Protein AF-A0AA38G0Z9-F1 (afdb_monomer_lite)

Structure (mmCIF, N/CA/C/O backbone):
data_AF-A0AA38G0Z9-F1
#
_entry.id   AF-A0AA38G0Z9-F1
#
loop_
_atom_site.group_PDB
_atom_site.id
_atom_site.type_symbol
_atom_site.label_atom_id
_atom_site.label_alt_id
_atom_site.label_comp_id
_atom_site.label_asym_id
_atom_site.label_entity_id
_atom_site.label_seq_id
_atom_site.pdbx_PDB_ins_code
_atom_site.Cartn_x
_atom_site.Cartn_y
_atom_site.Cartn_z
_atom_site.occupancy
_atom_site.B_iso_or_equiv
_atom_site.auth_seq_id
_atom_site.auth_comp_id
_atom_site.auth_asym_id
_atom_site.auth_atom_id
_atom_site.pdbx_PDB_model_num
ATOM 1 N N . PHE A 1 1 ? 28.485 -5.541 -14.973 1.00 70.31 1 PHE A N 1
ATOM 2 C CA . PHE A 1 1 ? 27.754 -6.821 -15.070 1.00 70.31 1 PHE A CA 1
ATOM 3 C C . PHE A 1 1 ? 27.571 -7.177 -16.540 1.00 70.31 1 PHE A C 1
ATOM 5 O O . PHE A 1 1 ? 27.022 -6.351 -17.254 1.00 70.31 1 PHE A O 1
ATOM 12 N N . PRO A 1 2 ? 28.045 -8.335 -17.029 1.00 86.44 2 PRO A N 1
ATOM 13 C CA . PRO A 1 2 ? 27.954 -8.682 -18.454 1.00 86.44 2 PRO A CA 1
ATOM 14 C C . PRO A 1 2 ? 26.542 -9.109 -18.903 1.00 86.44 2 PRO A C 1
ATOM 16 O O . PRO A 1 2 ? 26.267 -9.146 -20.098 1.00 86.44 2 PRO A O 1
ATOM 19 N N . LYS A 1 3 ? 25.641 -9.430 -17.964 1.00 90.25 3 LYS A N 1
ATOM 20 C CA . LYS A 1 3 ? 24.214 -9.703 -18.196 1.00 90.25 3 LYS A CA 1
ATOM 21 C C . LYS A 1 3 ? 23.391 -9.021 -17.102 1.00 90.25 3 LYS A C 1
ATOM 23 O O . LYS A 1 3 ? 23.821 -9.018 -15.949 1.00 90.25 3 LYS A O 1
ATOM 28 N N . LEU A 1 4 ? 22.236 -8.468 -17.467 1.00 94.50 4 LEU A N 1
ATOM 29 C CA . LEU A 1 4 ? 21.296 -7.808 -16.558 1.00 94.50 4 LEU A CA 1
ATOM 30 C C . LEU A 1 4 ? 19.900 -8.413 -16.746 1.00 94.50 4 LEU A C 1
ATOM 32 O O . LEU A 1 4 ? 19.449 -8.592 -17.876 1.00 94.50 4 LEU A O 1
ATOM 36 N N . CYS A 1 5 ? 19.234 -8.742 -15.643 1.00 94.94 5 CYS A N 1
ATOM 37 C CA . CYS A 1 5 ? 17.862 -9.243 -15.613 1.00 94.94 5 CYS A CA 1
ATOM 38 C C . CYS A 1 5 ? 17.164 -8.800 -14.318 1.00 94.94 5 CYS A C 1
ATOM 40 O O . CYS A 1 5 ? 17.825 -8.382 -13.367 1.00 94.94 5 CYS A O 1
ATOM 42 N N . GLY A 1 6 ? 15.831 -8.881 -14.287 1.00 95.56 6 GLY A N 1
ATOM 43 C CA . GLY A 1 6 ? 15.020 -8.523 -13.124 1.00 95.56 6 GLY A CA 1
ATOM 44 C C . GLY A 1 6 ? 13.605 -9.092 -13.213 1.00 95.56 6 GLY A C 1
ATOM 45 O O . GLY A 1 6 ? 13.160 -9.506 -14.283 1.00 95.56 6 GLY A O 1
ATOM 46 N N . MET A 1 7 ? 12.907 -9.117 -12.078 1.00 97.44 7 MET A N 1
ATOM 47 C CA . MET A 1 7 ? 11.523 -9.581 -11.953 1.00 97.44 7 MET A CA 1
ATOM 48 C C . MET A 1 7 ? 10.709 -8.582 -11.126 1.00 97.44 7 MET A C 1
ATOM 50 O O . MET A 1 7 ? 11.178 -8.098 -10.101 1.00 97.44 7 MET A O 1
ATOM 54 N N . THR A 1 8 ? 9.498 -8.259 -11.580 1.00 96.94 8 THR A N 1
ATOM 55 C CA . THR A 1 8 ? 8.548 -7.383 -10.876 1.00 96.94 8 THR A CA 1
ATOM 56 C C . THR A 1 8 ? 7.131 -7.593 -11.417 1.00 96.94 8 THR A C 1
ATOM 58 O O . THR A 1 8 ? 6.960 -8.086 -12.532 1.00 96.94 8 THR A O 1
ATOM 61 N N . GLY A 1 9 ? 6.114 -7.218 -10.638 1.00 96.31 9 GLY A N 1
ATOM 62 C CA . GLY A 1 9 ? 4.706 -7.316 -11.032 1.00 96.31 9 GLY A CA 1
ATOM 63 C C . GLY A 1 9 ? 4.190 -6.155 -11.891 1.00 96.31 9 GLY A C 1
ATOM 64 O O . GLY A 1 9 ? 3.114 -6.280 -12.466 1.00 96.31 9 GLY A O 1
ATOM 65 N N . THR A 1 10 ? 4.918 -5.034 -11.984 1.00 95.25 10 THR A N 1
ATOM 66 C CA . THR A 1 10 ? 4.363 -3.754 -12.480 1.00 95.25 10 THR A CA 1
ATOM 67 C C . THR A 1 10 ? 5.163 -3.072 -13.597 1.00 95.25 10 THR A C 1
ATOM 69 O O . THR A 1 10 ? 4.834 -1.960 -13.984 1.00 95.25 10 THR A O 1
ATOM 72 N N . ALA A 1 11 ? 6.175 -3.714 -14.190 1.00 95.19 11 ALA A N 1
ATOM 73 C CA . ALA A 1 11 ? 7.058 -3.056 -15.171 1.00 95.19 11 ALA A CA 1
ATOM 74 C C . ALA A 1 11 ? 6.429 -2.746 -16.544 1.00 95.19 11 ALA A C 1
ATOM 76 O O . ALA A 1 11 ? 7.071 -2.100 -17.369 1.00 95.19 11 ALA A O 1
ATOM 77 N N . ALA A 1 12 ? 5.221 -3.234 -16.841 1.00 94.56 12 ALA A N 1
ATOM 78 C CA . ALA A 1 12 ? 4.637 -3.112 -18.179 1.00 94.56 12 ALA A CA 1
ATOM 79 C C . ALA A 1 12 ? 4.458 -1.646 -18.621 1.00 94.56 12 ALA A C 1
ATOM 81 O O . ALA A 1 12 ? 4.721 -1.323 -19.783 1.00 94.56 12 ALA A O 1
ATOM 82 N N . THR A 1 13 ? 4.065 -0.764 -17.697 1.00 94.75 13 THR A N 1
ATOM 83 C CA . THR A 1 13 ? 3.881 0.672 -17.965 1.00 94.75 13 THR A CA 1
ATOM 84 C C . THR A 1 13 ? 5.205 1.370 -18.264 1.00 94.75 13 THR A C 1
ATOM 86 O O . THR A 1 13 ? 5.279 2.151 -19.207 1.00 94.75 13 THR A O 1
ATOM 89 N N . GLU A 1 14 ? 6.275 0.981 -17.566 1.00 95.44 14 GLU A N 1
ATOM 90 C CA . GLU A 1 14 ? 7.611 1.586 -17.686 1.00 95.44 14 GLU A CA 1
ATOM 91 C C . GLU A 1 14 ? 8.504 0.896 -18.731 1.00 95.44 14 GLU A C 1
ATOM 93 O O . GLU A 1 14 ? 9.717 1.099 -18.780 1.00 95.44 14 GLU A O 1
ATOM 98 N N . SER A 1 15 ? 7.926 0.0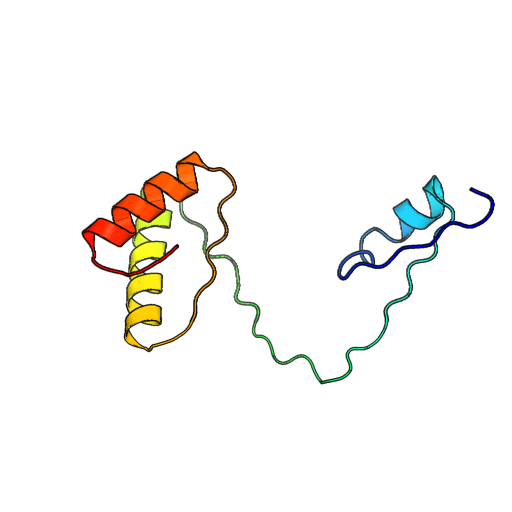57 -19.594 1.00 93.94 15 SER A N 1
ATOM 99 C CA . SER A 1 15 ? 8.678 -0.759 -20.560 1.00 93.94 15 SER A CA 1
ATOM 100 C C . SER A 1 15 ? 9.609 0.054 -21.468 1.00 93.94 15 SER A C 1
ATOM 102 O O . SER A 1 15 ? 10.745 -0.358 -21.707 1.00 93.94 15 SER A O 1
ATOM 104 N N . LYS A 1 16 ? 9.170 1.235 -21.922 1.00 95.94 16 LYS A N 1
ATOM 105 C CA . LYS A 1 16 ? 9.979 2.149 -22.748 1.00 95.94 16 LYS A CA 1
ATOM 106 C C . LYS A 1 16 ? 11.189 2.706 -21.995 1.00 95.94 16 LYS A C 1
ATOM 108 O O . LYS A 1 16 ? 12.258 2.889 -22.580 1.00 95.94 16 LYS A O 1
ATOM 113 N N . GLU A 1 17 ? 11.033 2.978 -20.705 1.00 97.00 17 GLU A N 1
ATOM 114 C CA . GLU A 1 17 ? 12.114 3.485 -19.864 1.00 97.00 17 GLU A CA 1
ATOM 115 C C . GLU A 1 17 ? 13.147 2.380 -19.604 1.00 97.00 17 GLU A C 1
ATOM 117 O O . GLU A 1 17 ? 14.340 2.574 -19.855 1.00 97.00 17 GLU A O 1
ATOM 122 N N . PHE A 1 18 ? 12.681 1.176 -19.247 1.00 96.31 18 PHE A N 1
ATOM 123 C CA . PHE A 1 18 ? 13.534 -0.005 -19.087 1.00 96.31 18 PHE A CA 1
ATOM 124 C C . PHE A 1 18 ? 14.358 -0.318 -20.342 1.00 96.31 18 PHE A C 1
ATOM 126 O O . PHE A 1 18 ? 15.554 -0.621 -20.249 1.00 96.31 18 PHE A O 1
ATOM 133 N N . GLU A 1 19 ? 13.753 -0.214 -21.523 1.00 95.31 19 GLU A N 1
ATOM 134 C CA . GLU A 1 19 ? 14.451 -0.458 -22.780 1.00 95.31 19 GLU A CA 1
ATOM 135 C C . GLU A 1 19 ? 15.427 0.673 -23.130 1.00 95.31 19 GLU A C 1
ATOM 137 O O . GLU A 1 19 ? 16.563 0.411 -23.529 1.00 95.31 19 GLU A O 1
ATOM 142 N N . SER A 1 20 ? 15.037 1.938 -22.966 1.00 95.81 20 SER A N 1
ATOM 143 C CA . SER A 1 20 ? 15.887 3.062 -23.373 1.00 95.81 20 SER A CA 1
ATOM 144 C C . SER A 1 20 ? 17.140 3.194 -22.501 1.00 95.81 20 SER A C 1
ATOM 146 O O . SER A 1 20 ? 18.238 3.306 -23.061 1.00 95.81 20 SER A O 1
ATOM 148 N N . ILE A 1 21 ? 16.997 3.078 -21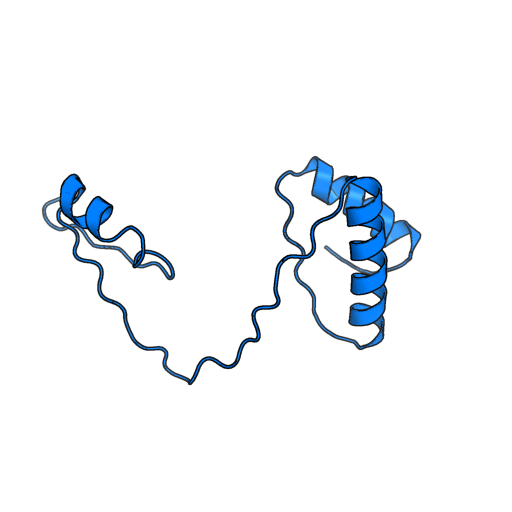.176 1.00 96.06 21 ILE A N 1
ATOM 149 C CA . ILE A 1 21 ? 18.076 3.263 -20.195 1.00 96.06 21 ILE A CA 1
ATOM 150 C C . ILE A 1 21 ? 18.896 1.982 -20.022 1.00 96.06 21 ILE A C 1
ATOM 152 O O . ILE A 1 21 ? 20.123 2.010 -20.112 1.00 96.06 21 ILE A O 1
ATOM 156 N N . TYR A 1 22 ? 18.229 0.844 -19.810 1.00 94.94 22 TYR A N 1
ATOM 157 C CA . TYR A 1 22 ? 18.890 -0.400 -19.396 1.00 94.94 22 TYR A CA 1
ATOM 158 C C . TYR A 1 22 ? 18.955 -1.466 -20.490 1.00 94.94 22 TYR A C 1
ATOM 160 O O . TYR A 1 22 ? 19.533 -2.530 -20.264 1.00 94.94 22 TYR A O 1
ATOM 168 N N . LYS A 1 23 ? 18.367 -1.212 -21.668 1.00 94.75 23 LYS A N 1
ATOM 169 C CA . LYS A 1 23 ? 18.210 -2.211 -22.743 1.00 94.75 23 LYS A CA 1
ATOM 170 C C . LYS A 1 23 ? 17.476 -3.469 -22.261 1.00 94.75 23 LYS A C 1
ATOM 172 O O . LYS A 1 23 ? 17.694 -4.566 -22.777 1.00 94.75 23 LYS A O 1
ATOM 177 N N . LEU A 1 24 ? 16.595 -3.308 -21.270 1.00 95.75 24 LEU A N 1
ATOM 178 C CA . LEU A 1 24 ? 15.782 -4.380 -20.712 1.00 95.75 24 LEU A CA 1
ATOM 179 C C . LEU A 1 24 ? 14.418 -4.411 -21.390 1.00 95.75 24 LEU A C 1
ATOM 181 O O . LEU A 1 24 ? 13.666 -3.443 -21.356 1.00 95.75 24 LEU A O 1
ATOM 185 N N . ARG A 1 25 ? 14.082 -5.560 -21.975 1.00 95.12 25 ARG A N 1
ATOM 186 C CA . ARG A 1 25 ? 12.744 -5.815 -22.508 1.00 95.12 25 ARG A CA 1
ATOM 187 C C . ARG A 1 25 ? 11.835 -6.312 -21.393 1.00 95.12 25 ARG A C 1
ATOM 189 O O . ARG A 1 25 ? 12.162 -7.286 -20.717 1.00 95.12 25 ARG A O 1
ATOM 196 N N . VAL A 1 26 ? 10.676 -5.680 -21.244 1.00 97.12 26 VAL A N 1
ATOM 197 C CA . VAL A 1 26 ? 9.636 -6.127 -20.313 1.00 97.12 26 VAL A CA 1
ATOM 198 C C . VAL A 1 26 ? 8.715 -7.106 -21.030 1.00 97.12 26 VAL A C 1
ATOM 200 O O . VAL A 1 26 ? 8.145 -6.789 -22.069 1.00 97.12 26 VAL A O 1
ATOM 203 N N . THR A 1 27 ? 8.569 -8.307 -20.473 1.00 96.50 27 THR A N 1
ATOM 204 C CA . THR A 1 27 ? 7.652 -9.336 -20.982 1.00 96.50 27 THR A CA 1
ATOM 205 C C . THR A 1 27 ? 6.584 -9.614 -19.934 1.00 96.50 27 THR A C 1
ATOM 207 O O . THR A 1 27 ? 6.912 -9.908 -18.786 1.00 96.50 27 THR A O 1
ATOM 210 N N . VAL A 1 28 ? 5.309 -9.530 -20.321 1.00 96.44 28 VAL A N 1
ATOM 211 C CA . VAL A 1 28 ? 4.186 -9.854 -19.432 1.00 96.44 28 VAL A CA 1
ATOM 212 C C . VAL A 1 28 ? 4.006 -11.367 -19.396 1.00 96.44 28 VAL A C 1
ATOM 214 O O . VAL A 1 28 ? 3.675 -11.987 -20.405 1.00 96.44 28 VAL A O 1
ATOM 217 N N . VAL A 1 29 ? 4.224 -11.959 -18.225 1.00 96.88 29 VAL A N 1
ATOM 218 C CA . VAL A 1 29 ? 4.004 -13.389 -17.990 1.00 96.88 29 VAL A CA 1
ATOM 219 C C . VAL A 1 29 ? 2.560 -13.594 -17.511 1.00 96.88 29 VAL A C 1
ATOM 221 O O . VAL A 1 29 ? 2.138 -12.898 -16.584 1.00 96.88 29 VAL A O 1
ATOM 224 N N . PRO A 1 30 ? 1.779 -14.515 -18.110 1.00 96.56 30 PRO A N 1
ATOM 225 C CA . PRO A 1 30 ? 0.409 -14.769 -17.676 1.00 96.56 30 PRO A CA 1
ATOM 226 C C . PRO A 1 30 ? 0.369 -15.363 -16.263 1.00 96.56 30 PRO A C 1
ATOM 228 O O . PRO A 1 30 ? 1.270 -16.087 -15.839 1.00 96.56 30 PRO A O 1
ATOM 231 N N . THR A 1 31 ? -0.705 -15.087 -15.528 1.00 97.31 31 THR A N 1
ATOM 232 C CA . THR A 1 31 ? -0.915 -15.654 -14.194 1.00 97.31 31 THR A CA 1
ATOM 233 C C . THR A 1 31 ? -1.300 -17.132 -14.276 1.00 97.31 31 THR A C 1
ATOM 235 O O . THR A 1 31 ? -2.022 -17.554 -15.174 1.00 97.31 31 THR A O 1
ATOM 238 N N . ASN A 1 32 ? -0.888 -17.922 -13.281 1.00 97.94 32 ASN A N 1
ATOM 239 C CA . ASN A 1 32 ? -1.230 -19.350 -13.203 1.00 97.94 32 ASN A CA 1
ATOM 240 C C . ASN A 1 32 ? -2.748 -19.610 -13.067 1.00 97.94 32 ASN A C 1
ATOM 242 O O . ASN A 1 32 ? -3.255 -20.656 -13.458 1.00 97.94 32 ASN A O 1
ATOM 246 N N . LYS A 1 33 ? -3.491 -18.660 -12.489 1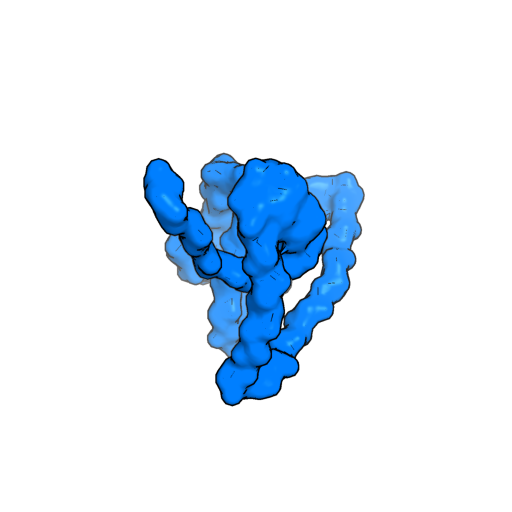.00 97.38 33 LYS A N 1
ATOM 247 C CA . LYS A 1 33 ? -4.954 -18.707 -12.352 1.00 97.38 33 LYS A CA 1
ATOM 248 C C . LYS A 1 33 ? -5.566 -17.423 -12.893 1.00 97.38 33 LYS A C 1
ATOM 250 O O . LYS A 1 33 ? -4.910 -16.380 -12.905 1.00 97.38 33 LYS A O 1
ATOM 255 N N . ARG A 1 34 ? -6.840 -17.483 -13.288 1.00 97.62 34 ARG A N 1
ATOM 256 C CA . ARG A 1 34 ? -7.610 -16.293 -13.670 1.00 97.62 34 ARG A CA 1
ATOM 257 C C . ARG A 1 34 ? -7.668 -15.313 -12.496 1.00 97.62 34 ARG A C 1
ATOM 259 O O . ARG A 1 34 ? -8.046 -15.691 -11.390 1.00 97.62 34 ARG A O 1
ATOM 266 N N . MET A 1 35 ? -7.318 -14.059 -12.756 1.00 96.44 35 MET A N 1
ATOM 267 C CA . MET A 1 35 ? -7.426 -12.976 -11.783 1.00 96.44 35 MET A CA 1
ATOM 268 C C . MET A 1 35 ? -8.908 -12.603 -11.597 1.00 96.44 35 MET A C 1
ATOM 270 O O . MET A 1 35 ? -9.594 -12.305 -12.574 1.00 96.44 35 MET A O 1
ATOM 274 N N . ILE A 1 36 ? -9.407 -12.679 -10.357 1.00 97.94 36 ILE A N 1
ATOM 275 C CA . ILE A 1 36 ? -10.812 -12.393 -9.991 1.00 97.94 36 ILE A CA 1
ATOM 276 C C . ILE A 1 36 ? -10.951 -11.274 -8.944 1.00 97.94 36 ILE A C 1
ATOM 278 O O . ILE A 1 36 ? -12.033 -11.077 -8.391 1.00 97.94 36 ILE A O 1
ATOM 282 N N . ARG A 1 37 ? -9.851 -10.581 -8.622 1.00 97.75 37 ARG A N 1
ATOM 283 C CA . ARG A 1 37 ? -9.851 -9.471 -7.664 1.00 97.75 37 ARG A CA 1
ATOM 284 C C . ARG A 1 37 ? -10.709 -8.337 -8.225 1.00 97.75 37 ARG A C 1
ATOM 286 O O . ARG A 1 37 ? -10.605 -8.005 -9.403 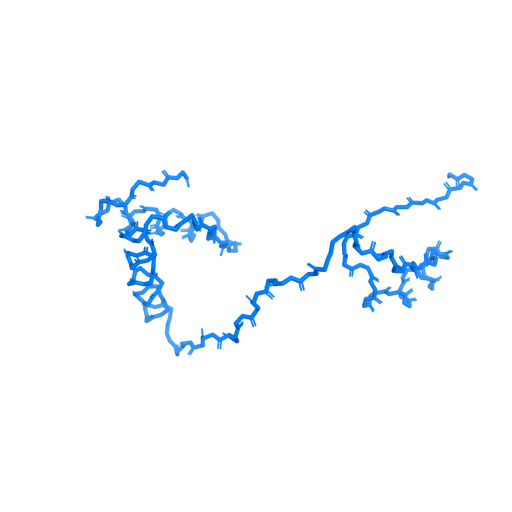1.00 97.75 37 ARG A O 1
ATOM 293 N N . LYS A 1 38 ? -11.564 -7.774 -7.374 1.00 97.44 38 LYS A N 1
ATOM 294 C CA . LYS A 1 38 ? -12.330 -6.568 -7.686 1.00 97.44 38 LYS A CA 1
ATOM 295 C C . LYS A 1 38 ? -11.524 -5.366 -7.218 1.00 97.44 38 LYS A C 1
ATOM 297 O O . LYS A 1 38 ? -11.251 -5.259 -6.024 1.00 97.44 38 LYS A O 1
ATOM 302 N N . ASP A 1 39 ? -11.142 -4.523 -8.166 1.00 96.62 39 ASP A N 1
ATOM 303 C CA . ASP A 1 39 ? -10.488 -3.247 -7.903 1.00 96.62 39 ASP A CA 1
ATOM 304 C C . ASP A 1 39 ? -11.578 -2.169 -7.917 1.00 96.62 39 ASP A C 1
ATOM 306 O O . ASP A 1 39 ? -12.148 -1.861 -8.963 1.00 96.62 39 ASP A O 1
ATOM 310 N N . GLU A 1 40 ? -11.939 -1.689 -6.727 1.00 96.50 40 GLU A N 1
ATOM 311 C CA . GLU A 1 40 ? -12.966 -0.659 -6.545 1.00 96.50 40 GLU A CA 1
ATOM 312 C C . GLU A 1 40 ? -12.405 0.727 -6.908 1.00 96.50 40 GLU A C 1
ATOM 314 O O . GLU A 1 40 ? -11.198 0.957 -6.832 1.00 96.50 40 GLU A O 1
ATOM 319 N N . SER A 1 41 ? -13.274 1.658 -7.308 1.00 97.69 41 SER A N 1
ATOM 320 C CA . SER A 1 41 ? -12.867 3.035 -7.629 1.00 97.69 41 SER A CA 1
ATOM 321 C C . SER A 1 41 ? -12.458 3.832 -6.388 1.00 97.69 41 SER A C 1
ATOM 323 O O . SER A 1 41 ? -12.935 3.576 -5.281 1.00 97.69 41 SER A O 1
ATOM 325 N N . ASP A 1 42 ? -11.624 4.852 -6.594 1.00 96.94 42 ASP A N 1
ATOM 326 C CA . ASP A 1 42 ? -11.172 5.737 -5.522 1.00 96.94 42 ASP A CA 1
ATOM 327 C C . ASP A 1 42 ? -12.333 6.512 -4.882 1.00 96.94 42 ASP A C 1
ATOM 329 O O . ASP A 1 42 ? -13.188 7.083 -5.564 1.00 96.94 42 ASP A O 1
ATOM 333 N N . VAL A 1 43 ? -12.315 6.598 -3.549 1.00 96.75 43 VAL A N 1
ATOM 334 C CA . VAL A 1 43 ? -13.234 7.440 -2.773 1.00 96.75 43 VAL A CA 1
ATOM 335 C C . VAL A 1 43 ? -12.473 8.662 -2.263 1.00 96.75 43 VAL A C 1
ATOM 337 O O . VAL A 1 43 ? -11.598 8.555 -1.403 1.00 96.75 43 VAL A O 1
ATOM 340 N N . VAL A 1 44 ? -12.804 9.838 -2.801 1.00 96.81 44 VAL A N 1
ATOM 341 C CA . VAL A 1 44 ? -12.081 11.091 -2.540 1.00 96.81 44 VAL A CA 1
ATOM 342 C C . VAL A 1 44 ? -12.866 11.983 -1.582 1.00 96.81 44 VAL A C 1
ATOM 344 O O . VAL A 1 44 ? -14.052 12.243 -1.775 1.00 96.81 44 VAL A O 1
ATOM 347 N N . PHE A 1 45 ? -12.185 12.501 -0.559 1.00 96.88 45 PHE A N 1
ATOM 348 C CA . PHE A 1 45 ? -12.772 13.367 0.462 1.00 96.88 45 PHE A CA 1
ATOM 349 C C . PHE A 1 45 ? -12.156 14.762 0.412 1.00 96.88 45 PHE A C 1
ATOM 351 O O . PHE A 1 45 ? -10.954 14.915 0.209 1.00 96.88 45 PHE A O 1
ATOM 358 N N . ARG A 1 46 ? -12.973 15.787 0.681 1.00 96.00 46 ARG A N 1
ATOM 359 C CA . ARG A 1 46 ? -12.512 17.183 0.753 1.00 96.00 46 ARG A CA 1
ATOM 360 C C . ARG A 1 46 ? -11.519 17.424 1.897 1.00 96.00 46 ARG A C 1
ATOM 362 O O . ARG A 1 46 ? -10.628 18.253 1.759 1.00 96.00 46 ARG A O 1
ATOM 369 N N . ALA A 1 47 ? -11.705 16.746 3.029 1.00 96.75 47 ALA A N 1
ATOM 370 C CA . ALA A 1 47 ? -10.903 16.925 4.236 1.00 96.75 47 ALA A CA 1
ATOM 371 C C . ALA A 1 47 ? -10.366 15.584 4.747 1.00 96.75 47 ALA A C 1
ATOM 373 O O . ALA A 1 47 ? -11.049 14.559 4.674 1.00 96.75 47 ALA A O 1
ATOM 374 N N . ALA A 1 48 ? -9.161 15.609 5.321 1.00 93.88 48 ALA A N 1
ATOM 375 C CA . ALA A 1 48 ? -8.510 14.419 5.866 1.00 93.88 48 ALA A CA 1
ATOM 376 C C . ALA A 1 48 ? -9.311 13.783 7.012 1.00 93.88 48 ALA A C 1
ATOM 378 O O . ALA A 1 48 ? -9.392 12.563 7.091 1.00 93.88 48 ALA A O 1
ATOM 379 N N . THR A 1 49 ? -9.951 14.591 7.858 1.00 94.12 49 THR A N 1
ATOM 380 C CA . THR A 1 49 ? -10.817 14.106 8.944 1.00 94.12 49 THR A CA 1
ATOM 381 C C . THR A 1 49 ? -11.982 13.275 8.412 1.00 94.12 49 THR A C 1
ATOM 383 O O . THR A 1 49 ? -12.214 12.172 8.897 1.00 94.12 49 THR A O 1
ATOM 386 N N . GLY A 1 50 ? -12.654 13.751 7.358 1.00 96.31 50 GLY A N 1
ATOM 387 C CA . GLY A 1 50 ? -13.735 13.014 6.699 1.00 96.31 50 GLY A CA 1
ATOM 388 C C . GLY A 1 50 ? -13.256 11.700 6.078 1.00 96.31 50 GLY A C 1
ATOM 389 O O . GLY A 1 50 ? -13.924 10.679 6.221 1.00 96.31 50 GLY A O 1
ATOM 390 N N . LYS A 1 51 ? -12.062 11.702 5.466 1.00 96.94 51 LYS A N 1
ATOM 391 C CA . LYS A 1 51 ? -11.418 10.480 4.962 1.00 96.94 51 LYS A CA 1
ATOM 392 C C . LYS A 1 51 ? -11.217 9.458 6.082 1.00 96.94 51 LYS A C 1
ATOM 394 O O . LYS A 1 51 ? -11.624 8.312 5.935 1.00 96.94 51 LYS A O 1
ATOM 399 N N . TRP A 1 52 ? -10.604 9.861 7.195 1.00 95.75 52 TRP A N 1
ATOM 400 C CA . TRP A 1 52 ? -10.276 8.941 8.288 1.00 95.75 52 TRP A CA 1
ATOM 401 C C . TRP A 1 52 ? -11.517 8.402 8.999 1.00 95.75 52 TRP A C 1
ATOM 403 O O . TRP A 1 52 ? -11.594 7.205 9.254 1.00 95.75 52 TRP A O 1
ATOM 413 N N . GLN A 1 53 ? -12.537 9.236 9.213 1.00 95.81 53 GLN A N 1
ATOM 414 C CA . GLN A 1 53 ? -13.823 8.775 9.745 1.00 95.81 53 GLN A CA 1
ATOM 415 C C . GLN A 1 53 ? -14.469 7.717 8.840 1.00 95.81 53 GLN A C 1
ATOM 417 O O . GLN A 1 53 ? -14.923 6.685 9.330 1.00 95.81 53 GLN A O 1
ATOM 422 N N . ALA A 1 54 ? -14.471 7.934 7.521 1.00 97.19 54 ALA A N 1
ATOM 423 C CA . ALA A 1 54 ? -15.004 6.957 6.575 1.00 97.19 54 ALA A CA 1
ATOM 424 C C . ALA A 1 54 ? -14.200 5.646 6.574 1.00 97.19 54 ALA A C 1
ATOM 426 O O . ALA A 1 54 ? -14.790 4.565 6.553 1.00 97.19 54 ALA A O 1
ATOM 427 N N . VAL A 1 55 ? -12.867 5.732 6.661 1.00 97.00 55 VAL A N 1
ATOM 428 C CA . VAL A 1 55 ? -11.984 4.563 6.791 1.00 97.00 55 VAL A CA 1
ATOM 429 C C . VAL A 1 55 ? -12.317 3.764 8.053 1.00 97.00 55 VAL A C 1
ATOM 431 O O . VAL A 1 55 ? -12.510 2.556 7.957 1.00 97.00 55 VAL A O 1
ATOM 434 N N . LEU A 1 56 ? -12.461 4.406 9.218 1.00 96.56 56 LEU A N 1
ATOM 435 C CA . LEU A 1 56 ? -12.803 3.716 10.471 1.00 96.56 56 LEU A CA 1
ATOM 436 C C . LEU A 1 56 ? -14.162 3.008 10.405 1.00 96.56 56 LEU A C 1
ATOM 438 O O . LEU A 1 56 ? -14.298 1.881 10.889 1.00 96.56 56 LEU A O 1
ATOM 442 N N . VAL A 1 57 ? -15.165 3.648 9.795 1.00 96.81 57 VAL A N 1
ATOM 443 C CA . VAL A 1 57 ? -16.497 3.052 9.601 1.00 96.81 57 VAL A CA 1
ATOM 444 C C . VAL A 1 57 ? -16.399 1.792 8.744 1.00 96.81 57 VAL A C 1
ATOM 446 O O . VAL A 1 57 ? -16.957 0.751 9.103 1.00 96.81 57 VAL A O 1
ATOM 449 N N . GLU A 1 58 ? -15.658 1.860 7.641 1.00 96.94 58 GLU A N 1
ATOM 450 C CA . GLU A 1 58 ? -15.512 0.733 6.728 1.00 96.94 58 GLU A CA 1
ATOM 451 C C . GLU A 1 58 ? -14.683 -0.403 7.342 1.00 96.94 58 GLU A C 1
ATOM 453 O O . GLU A 1 58 ? -15.077 -1.568 7.257 1.00 96.94 58 GLU A O 1
ATOM 458 N N . LEU A 1 59 ? -13.596 -0.079 8.049 1.00 96.88 59 LEU A N 1
ATOM 459 C CA . LEU A 1 59 ? -12.803 -1.055 8.798 1.00 96.88 59 LEU A CA 1
ATOM 460 C C . LEU A 1 59 ? -13.642 -1.757 9.862 1.00 96.88 59 LEU A C 1
ATOM 462 O O . LEU A 1 59 ? -13.633 -2.984 9.933 1.00 96.88 59 LEU A O 1
ATOM 466 N N . SER A 1 60 ? -14.437 -1.007 10.626 1.00 96.00 60 SER A N 1
ATOM 467 C CA . SER A 1 60 ? -15.357 -1.574 11.617 1.00 96.00 60 SER A CA 1
ATOM 468 C C . SER A 1 60 ? -16.352 -2.537 10.978 1.00 96.00 60 SER A C 1
ATOM 470 O O . SER A 1 60 ? -16.630 -3.605 11.523 1.00 96.00 60 SER A O 1
ATOM 472 N N . ARG A 1 61 ? -16.893 -2.181 9.807 1.00 97.06 61 ARG A N 1
ATOM 473 C CA . ARG A 1 61 ? -17.825 -3.029 9.059 1.00 97.06 61 ARG A CA 1
ATOM 474 C C . ARG A 1 61 ? -17.146 -4.311 8.577 1.00 97.06 61 ARG A C 1
ATOM 476 O O . ARG A 1 61 ? -17.684 -5.393 8.798 1.00 97.06 61 ARG A O 1
ATOM 483 N N . MET A 1 62 ? -15.972 -4.208 7.953 1.00 96.94 62 MET A N 1
ATOM 484 C CA . MET A 1 62 ? -15.221 -5.365 7.454 1.00 96.94 62 MET A CA 1
ATOM 485 C C . MET A 1 62 ? -14.766 -6.286 8.593 1.00 96.94 62 MET A C 1
ATOM 487 O O . MET A 1 62 ? -14.953 -7.502 8.505 1.00 96.94 62 MET A O 1
ATOM 491 N N . HIS A 1 63 ? -14.262 -5.716 9.688 1.00 96.50 63 HIS A N 1
ATOM 492 C CA . HIS A 1 63 ? -13.825 -6.461 10.865 1.00 96.50 63 HIS A CA 1
ATOM 493 C C . HIS A 1 63 ? -14.983 -7.233 11.511 1.00 96.50 63 HIS A C 1
ATOM 495 O O . HIS A 1 63 ? -14.853 -8.427 11.766 1.00 96.50 63 HIS A O 1
ATOM 501 N N . LYS A 1 64 ? -16.163 -6.608 11.657 1.00 96.12 64 LYS A N 1
ATOM 502 C CA . LYS A 1 64 ? -17.386 -7.287 12.134 1.00 96.12 64 LYS A CA 1
ATOM 503 C C . LYS A 1 64 ? -17.792 -8.481 11.265 1.00 96.12 64 LYS A C 1
ATOM 505 O O . LYS A 1 64 ? -18.383 -9.426 11.774 1.00 96.12 64 LYS A O 1
ATOM 510 N N . THR A 1 65 ? -17.480 -8.453 9.968 1.00 97.31 65 THR A N 1
ATOM 511 C CA . THR A 1 65 ? -17.732 -9.579 9.047 1.00 97.31 65 THR A CA 1
ATOM 512 C C . THR A 1 65 ? -16.614 -10.627 9.022 1.00 97.31 65 THR A C 1
ATOM 514 O O . THR A 1 65 ? -16.716 -11.597 8.276 1.00 97.31 65 THR A O 1
ATOM 517 N N . GLY A 1 66 ? -15.539 -10.443 9.796 1.00 96.44 66 GLY A N 1
ATOM 518 C CA . GLY A 1 66 ? -14.380 -11.340 9.814 1.00 96.44 66 GLY A CA 1
ATOM 519 C C . GLY A 1 66 ? -13.492 -11.247 8.570 1.00 96.44 66 GLY A C 1
ATOM 520 O O . GLY A 1 66 ? -12.690 -12.144 8.321 1.00 96.44 66 GLY A O 1
ATOM 521 N N . ARG A 1 67 ? -13.629 -10.187 7.760 1.00 96.62 67 ARG A N 1
ATOM 522 C CA . ARG A 1 67 ? -12.820 -9.989 6.551 1.00 96.62 67 ARG A CA 1
ATOM 523 C C . ARG A 1 67 ? -11.431 -9.457 6.939 1.00 96.62 67 ARG A C 1
ATOM 525 O O . ARG A 1 67 ? -11.372 -8.395 7.555 1.00 96.62 67 ARG A O 1
ATOM 532 N N . PRO A 1 68 ? -10.326 -10.116 6.542 1.00 96.88 68 PRO A N 1
ATOM 533 C CA . PRO A 1 68 ? -8.985 -9.563 6.706 1.00 96.88 68 PRO A CA 1
ATOM 534 C C . PRO A 1 68 ? -8.816 -8.284 5.884 1.00 96.88 68 PRO A C 1
ATOM 536 O O . PRO A 1 68 ? -9.257 -8.224 4.731 1.00 96.88 68 PRO A O 1
ATOM 539 N N . VAL A 1 69 ? -8.161 -7.278 6.464 1.00 96.94 69 VAL A N 1
ATOM 540 C CA . VAL A 1 69 ? -7.931 -5.983 5.818 1.00 96.94 69 VAL A CA 1
ATOM 541 C C . VAL A 1 69 ? -6.470 -5.578 5.965 1.00 96.94 69 VAL A C 1
ATOM 543 O O . VAL A 1 69 ? -5.903 -5.687 7.045 1.00 96.94 69 VAL A O 1
ATOM 546 N N . LEU A 1 70 ? -5.885 -5.096 4.870 1.00 97.38 70 LEU A N 1
ATOM 547 C CA . LEU A 1 70 ? -4.600 -4.406 4.860 1.00 97.38 70 LEU A CA 1
ATOM 548 C C . LEU A 1 70 ? -4.867 -2.915 4.656 1.00 97.38 70 LEU A C 1
ATOM 550 O O . LEU A 1 70 ? -5.551 -2.546 3.699 1.00 97.38 70 LEU A O 1
ATOM 554 N N . VAL A 1 71 ? -4.311 -2.073 5.523 1.00 97.06 71 VAL A N 1
ATOM 555 C CA . VAL A 1 71 ? -4.374 -0.616 5.377 1.00 97.06 71 VAL A CA 1
ATOM 556 C C . VAL A 1 71 ? -2.977 -0.094 5.076 1.00 97.06 71 VAL A C 1
ATOM 558 O O . VAL A 1 71 ? -2.062 -0.276 5.870 1.00 97.06 71 VAL A O 1
ATOM 561 N N . GLY A 1 72 ? -2.814 0.541 3.917 1.00 97.06 72 GLY A N 1
ATOM 562 C CA . GLY A 1 72 ? -1.576 1.220 3.544 1.00 97.06 72 GLY A CA 1
ATOM 563 C C . GLY A 1 72 ? -1.659 2.712 3.850 1.00 97.06 72 GLY A C 1
ATOM 564 O O . GLY A 1 72 ? -2.591 3.384 3.406 1.00 97.06 72 GLY A O 1
ATOM 565 N N . THR A 1 73 ? -0.679 3.235 4.580 1.00 97.06 73 THR A N 1
ATOM 566 C CA . THR A 1 73 ? -0.465 4.672 4.800 1.00 97.06 73 THR A CA 1
ATOM 567 C C . THR A 1 73 ? 0.80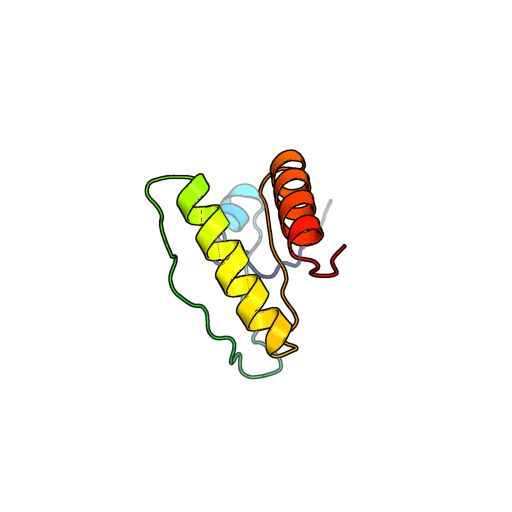4 5.121 4.072 1.00 97.06 73 THR A C 1
ATOM 569 O O . THR A 1 73 ? 1.588 4.301 3.592 1.00 97.06 73 THR A O 1
ATOM 572 N N . THR A 1 74 ? 1.010 6.435 3.958 1.00 96.44 74 THR A N 1
ATOM 573 C CA . THR A 1 74 ? 2.207 6.994 3.305 1.00 96.44 74 THR A CA 1
ATOM 574 C C . THR A 1 74 ? 3.285 7.442 4.290 1.00 96.44 74 THR A C 1
ATOM 576 O O . THR A 1 74 ? 4.370 7.820 3.858 1.00 96.44 74 THR A O 1
ATOM 579 N N . SER A 1 75 ? 3.000 7.446 5.595 1.00 96.75 75 SER A N 1
ATOM 580 C CA . SER A 1 75 ? 3.959 7.833 6.634 1.00 96.75 75 SER A CA 1
ATOM 581 C C . SER A 1 75 ? 3.694 7.101 7.950 1.00 96.75 75 SER A C 1
ATOM 583 O O . SER A 1 75 ? 2.585 6.616 8.183 1.00 96.75 75 SER A O 1
ATOM 585 N N . VAL A 1 76 ? 4.715 7.043 8.809 1.00 97.38 76 VAL A N 1
ATOM 586 C CA . VAL A 1 76 ? 4.634 6.402 10.132 1.00 97.38 76 VAL A CA 1
ATOM 587 C C . VAL A 1 76 ? 3.635 7.135 11.026 1.00 97.38 76 VAL A C 1
ATOM 589 O O . VAL A 1 76 ? 2.790 6.504 11.644 1.00 97.38 76 VAL A O 1
ATOM 592 N N . GLU A 1 77 ? 3.626 8.466 10.995 1.00 96.69 77 GLU A N 1
ATOM 593 C CA . GLU A 1 77 ? 2.739 9.296 11.818 1.00 96.69 77 GLU A CA 1
ATOM 594 C C . GLU A 1 77 ? 1.262 9.064 11.476 1.00 96.69 77 GLU A C 1
ATOM 596 O O . GLU A 1 77 ? 0.394 9.100 12.347 1.00 96.69 77 GLU A O 1
ATOM 601 N N . GLN A 1 78 ? 0.956 8.812 10.198 1.00 96.25 78 GLN A N 1
ATOM 602 C CA . GLN A 1 78 ? -0.397 8.448 9.779 1.00 96.25 78 GLN A CA 1
ATOM 603 C C . GLN A 1 78 ? -0.789 7.055 10.269 1.00 96.25 78 GLN A C 1
ATOM 605 O O . GLN A 1 78 ? -1.953 6.849 10.613 1.00 96.25 78 GLN A O 1
ATOM 610 N N . SER A 1 79 ? 0.155 6.111 10.281 1.00 97.00 79 SER A N 1
ATOM 611 C CA . SER A 1 79 ? -0.070 4.778 10.845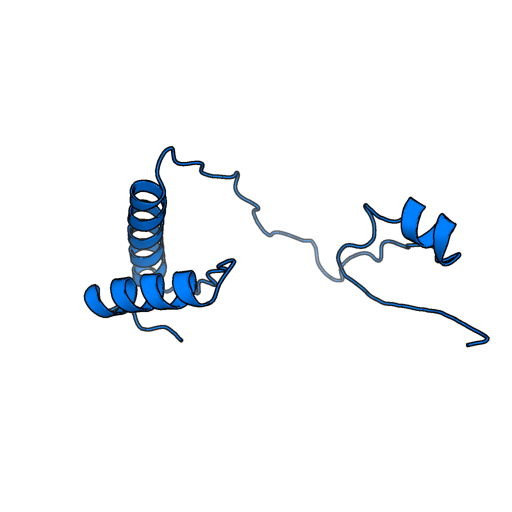 1.00 97.00 79 SER A CA 1
ATOM 612 C C . SER A 1 79 ? -0.348 4.856 12.338 1.00 97.00 79 SER A C 1
ATOM 614 O O . SER A 1 79 ? -1.325 4.269 12.792 1.00 97.00 79 SER A O 1
ATOM 616 N N . ASP A 1 80 ? 0.450 5.624 13.079 1.00 97.50 80 ASP A N 1
ATOM 617 C CA . ASP A 1 80 ? 0.303 5.779 14.526 1.00 97.50 80 ASP A CA 1
ATOM 618 C C . ASP A 1 80 ? -1.040 6.430 14.878 1.00 97.50 80 ASP A C 1
ATOM 620 O O . ASP A 1 80 ? -1.797 5.894 15.688 1.00 97.50 80 ASP A O 1
ATOM 624 N N . ALA A 1 81 ? -1.406 7.517 14.190 1.00 96.31 81 ALA A N 1
ATOM 625 C CA . ALA A 1 81 ? -2.688 8.189 14.401 1.00 96.31 81 ALA A CA 1
ATOM 626 C C . ALA A 1 81 ? -3.893 7.280 14.093 1.00 96.31 81 ALA A C 1
ATOM 628 O O . ALA A 1 81 ? -4.908 7.326 14.790 1.00 96.31 81 ALA A O 1
ATOM 629 N N . LEU A 1 82 ? -3.802 6.442 13.053 1.00 96.75 82 LEU A N 1
ATOM 630 C CA . LEU A 1 82 ? -4.843 5.456 12.762 1.00 96.75 82 LEU A CA 1
ATOM 631 C C . LEU A 1 82 ? -4.857 4.330 13.807 1.00 96.75 82 LEU A C 1
ATOM 633 O O . LEU A 1 82 ? -5.934 3.887 14.201 1.00 96.75 82 LEU A O 1
ATOM 637 N N . SER A 1 83 ? -3.686 3.880 14.263 1.00 97.50 83 SER A N 1
ATOM 638 C CA . SER A 1 83 ? -3.550 2.848 15.295 1.00 97.50 83 SER A CA 1
ATOM 639 C C . SER A 1 83 ? -4.226 3.276 16.596 1.00 97.50 83 SER A C 1
ATOM 641 O O . SER A 1 83 ? -4.982 2.501 17.182 1.00 97.50 83 SER A O 1
ATOM 643 N N . GLU A 1 84 ? -4.021 4.522 17.025 1.00 97.50 84 GLU A N 1
ATOM 644 C CA . GLU A 1 84 ? -4.695 5.093 18.195 1.00 97.50 84 GLU A CA 1
ATOM 645 C C . GLU A 1 84 ? -6.218 5.067 18.030 1.00 97.50 84 GLU A C 1
ATOM 647 O O . GLU A 1 84 ? -6.917 4.510 18.877 1.00 97.50 84 GLU A O 1
ATOM 652 N N . GLN A 1 85 ? -6.733 5.549 16.896 1.00 96.75 85 GLN A N 1
ATOM 653 C CA . GLN A 1 85 ? -8.173 5.540 16.613 1.00 96.75 85 GLN A CA 1
ATOM 654 C C . GLN A 1 85 ? -8.762 4.123 16.593 1.00 96.75 85 GLN A C 1
ATOM 656 O O . GLN A 1 85 ? -9.868 3.901 17.084 1.00 96.75 85 GLN A O 1
ATOM 661 N N . LEU A 1 86 ? -8.035 3.146 16.043 1.00 97.00 86 LEU A N 1
ATOM 662 C CA . LEU A 1 86 ? -8.456 1.744 16.026 1.00 97.00 86 LEU A CA 1
ATOM 663 C C . LEU A 1 86 ? -8.440 1.115 17.429 1.00 97.00 86 LEU A C 1
ATOM 665 O O . LEU A 1 86 ? -9.332 0.323 17.743 1.00 97.00 86 LEU A O 1
ATOM 669 N N . LYS A 1 87 ? -7.472 1.483 18.283 1.00 97.25 87 LYS A N 1
ATOM 670 C CA . LYS A 1 87 ? -7.423 1.067 19.697 1.00 97.25 87 LYS A CA 1
ATOM 671 C C . LYS A 1 87 ? -8.604 1.634 20.477 1.00 97.25 87 LYS A C 1
ATOM 673 O O . LYS A 1 87 ? -9.235 0.887 21.220 1.00 97.25 87 LYS A O 1
ATOM 678 N N . GLU A 1 88 ? -8.939 2.908 20.273 1.00 96.00 88 GLU A N 1
ATOM 679 C CA . GLU A 1 88 ? -10.082 3.566 20.924 1.00 96.00 88 GLU A CA 1
ATOM 680 C C . GLU A 1 88 ? -11.410 2.854 20.634 1.00 96.00 88 GLU A C 1
ATOM 682 O O . GLU A 1 88 ? -12.245 2.711 21.527 1.00 96.00 88 GLU A O 1
ATOM 687 N N . ILE A 1 89 ? -11.595 2.356 19.407 1.00 94.81 89 ILE A N 1
ATOM 688 C CA . ILE A 1 89 ? -12.800 1.606 19.013 1.00 94.81 89 ILE A CA 1
ATOM 689 C C . ILE A 1 89 ? -12.678 0.086 19.213 1.00 94.81 89 ILE A C 1
ATOM 691 O O . ILE A 1 89 ? -13.594 -0.656 18.853 1.00 94.81 89 ILE A O 1
ATOM 695 N N . GLY A 1 90 ? -11.569 -0.386 19.789 1.00 95.25 90 GLY A N 1
ATOM 696 C CA . GLY A 1 90 ? -11.375 -1.780 20.185 1.00 95.25 90 GLY A CA 1
ATOM 697 C C . GLY A 1 90 ? -11.166 -2.767 19.034 1.00 95.25 90 GLY A C 1
ATOM 698 O O . GLY A 1 90 ? -11.514 -3.936 19.188 1.00 95.25 90 GLY A O 1
ATOM 699 N N . ILE A 1 91 ? -10.622 -2.333 17.891 1.00 96.31 91 ILE A N 1
ATOM 700 C CA . ILE A 1 91 ? -10.278 -3.229 16.776 1.00 96.31 91 ILE A CA 1
ATOM 701 C C . ILE A 1 91 ? -8.819 -3.691 16.922 1.00 96.31 91 ILE A C 1
ATOM 703 O O . ILE A 1 91 ? -7.912 -2.861 16.797 1.00 96.31 91 ILE A O 1
ATOM 707 N N . PRO A 1 92 ? -8.559 -4.995 17.141 1.00 95.69 92 PRO A N 1
ATOM 708 C CA . PRO A 1 92 ? -7.202 -5.532 17.180 1.00 95.69 92 PRO A CA 1
ATOM 709 C C . PRO A 1 92 ? -6.504 -5.381 15.824 1.00 95.69 92 PRO A C 1
ATOM 711 O O . PRO A 1 92 ? -7.087 -5.694 14.784 1.00 95.69 92 PRO A O 1
ATOM 714 N N . HIS A 1 93 ? -5.260 -4.913 15.846 1.00 96.81 93 HIS A N 1
ATOM 715 C CA . HIS A 1 93 ? -4.405 -4.718 14.675 1.00 96.81 93 HIS A CA 1
ATOM 716 C C . HIS A 1 93 ? -2.924 -4.760 15.085 1.00 96.81 93 HIS A C 1
ATOM 718 O O . HIS A 1 93 ? -2.616 -4.817 16.279 1.00 96.81 93 HIS A O 1
ATOM 724 N N . GLU A 1 94 ? -2.043 -4.720 14.085 1.00 92.88 94 GLU A N 1
ATOM 725 C CA . GLU A 1 94 ? -0.579 -4.661 14.203 1.00 92.88 94 GLU A CA 1
ATOM 726 C C . GLU A 1 94 ? -0.037 -3.368 13.588 1.00 92.88 94 GLU A C 1
ATOM 728 O O . GLU A 1 94 ? -0.665 -2.878 12.617 1.00 92.88 94 GLU A O 1
#

Sequence (94 aa):
FPKLCGMTGTAATESKEFESIYKLRVTVVPTNKRMIRKDESDVVFRAATGKWQAVLVELSRMHKTGRPVLVGTTSVEQSDALSEQLKEIGIPHE

pLDDT: mean 95.93, std 3.07, range [70.31, 97.94]

Organism: Taxus chinensis (NCBI:txid29808)

Radius of gyration: 19.7 Å; chains: 1; bounding box: 46×36×44 Å

Secondary structure (DSSP, 8-state):
--------SSTTTTHHHHHHHH-PPP--PPPSS------PPP---SSHHHHHHHHHHHHHHHHHTT-------SSHHHHHHHHHHHHHTT----

InterPro domains:
  IPR000185 Protein translocase subunit SecA [PTHR30612] (1-93)
  IPR014018 SecA motor DEAD [PS51196] (1-94)
  IPR027417 P-loop containing nucleoside triphosphate hydrolase [G3DSA:3.40.50.300] (1-33)
  IPR027417 P-loop containing nucleoside triphosphate hydrolase [G3DSA:3.40.50.300] (34-94)
  IPR027417 P-loop containing nucleoside triphosphate hydrolase [SSF52540] (34-93)
  IPR044722 SecA, C-terminal helicase domain [PF21090] (35-94)

Foldseek 3Di:
DVDDDDDDDPCPVVQVVCCVPVVDHDDDDDDPDDDDDDDDDDDDDPDPVVVLVVVLVVCVVCVVVVHDDDDDDPDPVVVVVSVVVCVVVPHDDD